Protein AF-A0A6N6T2M0-F1 (afdb_monomer_lite)

pLDDT: mean 79.67, std 12.34, range [48.41, 93.38]

Structure (mmCIF, N/CA/C/O backbone):
data_AF-A0A6N6T2M0-F1
#
_entry.id   AF-A0A6N6T2M0-F1
#
loop_
_atom_site.group_PDB
_atom_site.id
_atom_site.type_symbol
_atom_site.label_atom_id
_atom_site.label_alt_id
_atom_site.label_comp_id
_atom_site.label_asym_id
_atom_site.label_entity_id
_atom_site.label_seq_id
_atom_site.pdbx_PDB_ins_code
_atom_site.Cartn_x
_atom_site.Cartn_y
_atom_site.Cartn_z
_atom_site.occupancy
_atom_site.B_iso_or_equiv
_atom_site.auth_seq_id
_atom_site.auth_comp_id
_atom_site.auth_asym_id
_atom_site.auth_atom_id
_atom_site.pdbx_PDB_model_num
ATOM 1 N N . MET A 1 1 ? -11.519 -4.037 19.386 1.00 55.66 1 MET A N 1
ATOM 2 C CA . MET A 1 1 ? -10.246 -4.281 18.680 1.00 55.66 1 MET A CA 1
ATOM 3 C C . MET A 1 1 ? -10.571 -5.171 17.502 1.00 55.66 1 MET A C 1
ATOM 5 O O . MET A 1 1 ? -11.220 -6.184 17.720 1.00 55.66 1 MET A O 1
ATOM 9 N N . ILE A 1 2 ? -10.252 -4.751 16.278 1.00 59.50 2 ILE A N 1
ATOM 10 C CA . ILE A 1 2 ? -10.442 -5.606 15.101 1.00 59.50 2 ILE A CA 1
ATOM 11 C C . ILE A 1 2 ? -9.438 -6.758 15.201 1.00 59.50 2 ILE A C 1
ATOM 13 O O . ILE A 1 2 ? -8.278 -6.527 15.539 1.00 59.50 2 ILE A O 1
ATOM 17 N N . ASP A 1 3 ? -9.907 -7.978 14.953 1.00 83.12 3 ASP A N 1
ATOM 18 C CA . ASP A 1 3 ? -9.072 -9.175 14.887 1.00 83.12 3 ASP A CA 1
ATOM 19 C C . ASP A 1 3 ? -8.009 -9.014 13.783 1.00 83.12 3 ASP A C 1
ATOM 21 O O . ASP A 1 3 ? -8.299 -8.501 12.697 1.00 83.12 3 ASP A O 1
ATOM 25 N N . GLU A 1 4 ? -6.767 -9.414 14.047 1.00 76.06 4 GLU A N 1
ATOM 26 C CA . GLU A 1 4 ? -5.632 -9.207 13.136 1.00 76.06 4 GLU A CA 1
ATOM 27 C C . GLU A 1 4 ? -5.882 -9.854 11.760 1.00 76.06 4 GLU A C 1
ATOM 29 O O . GLU A 1 4 ? -5.492 -9.329 10.710 1.00 76.06 4 GLU A O 1
ATOM 34 N N . GLN A 1 5 ? -6.640 -10.954 11.752 1.00 81.12 5 GLN A N 1
ATOM 35 C CA . GLN A 1 5 ? -7.040 -11.663 10.546 1.00 81.12 5 GLN A CA 1
ATOM 36 C C . GLN A 1 5 ? -8.080 -10.872 9.733 1.00 81.12 5 GLN A C 1
ATOM 38 O O . GLN A 1 5 ? -7.972 -10.770 8.507 1.00 81.12 5 GLN A O 1
ATOM 43 N N . ALA A 1 6 ? -9.033 -10.224 10.409 1.00 83.56 6 ALA A N 1
ATOM 44 C CA . ALA A 1 6 ? -10.023 -9.352 9.779 1.00 83.56 6 ALA A CA 1
ATOM 45 C C . ALA A 1 6 ? -9.377 -8.081 9.202 1.00 83.56 6 ALA A C 1
ATOM 47 O O . ALA A 1 6 ? -9.729 -7.653 8.100 1.00 83.56 6 ALA A O 1
ATOM 48 N N . ALA A 1 7 ? -8.382 -7.515 9.894 1.00 82.69 7 ALA A N 1
ATOM 49 C CA . ALA A 1 7 ? -7.631 -6.367 9.395 1.00 82.69 7 ALA A CA 1
ATOM 50 C C . ALA A 1 7 ? -6.864 -6.698 8.106 1.00 82.69 7 ALA A C 1
ATOM 52 O O . ALA A 1 7 ? -6.863 -5.907 7.157 1.00 82.69 7 ALA A O 1
ATOM 53 N N . ARG A 1 8 ? -6.263 -7.892 8.034 1.00 85.44 8 ARG A N 1
ATOM 54 C CA . ARG A 1 8 ? -5.551 -8.353 6.837 1.00 85.44 8 ARG A CA 1
ATOM 55 C C . ARG A 1 8 ? -6.492 -8.677 5.676 1.00 85.44 8 ARG A C 1
ATOM 57 O O . ARG A 1 8 ? -6.169 -8.325 4.543 1.00 85.44 8 ARG A O 1
ATOM 64 N N . ALA A 1 9 ? -7.658 -9.269 5.941 1.00 86.31 9 ALA A N 1
ATOM 65 C CA . ALA A 1 9 ? -8.682 -9.512 4.922 1.00 86.31 9 ALA A CA 1
ATOM 66 C C . ALA A 1 9 ? -9.228 -8.199 4.332 1.00 86.31 9 ALA A C 1
ATOM 68 O O . ALA A 1 9 ? -9.297 -8.045 3.111 1.00 86.31 9 ALA A O 1
ATOM 69 N N . ALA A 1 10 ? -9.537 -7.219 5.188 1.00 84.50 10 ALA A N 1
ATOM 70 C CA . ALA A 1 10 ? -9.961 -5.890 4.756 1.00 84.50 10 ALA A CA 1
ATOM 71 C C . ALA A 1 10 ? -8.876 -5.198 3.919 1.00 84.50 10 ALA A C 1
ATOM 73 O O . ALA A 1 10 ? -9.165 -4.658 2.853 1.00 84.50 10 ALA A O 1
ATOM 74 N N . ALA A 1 11 ? -7.616 -5.266 4.360 1.00 85.25 11 ALA A N 1
ATOM 75 C CA . ALA A 1 11 ? -6.496 -4.709 3.617 1.00 85.25 11 ALA A CA 1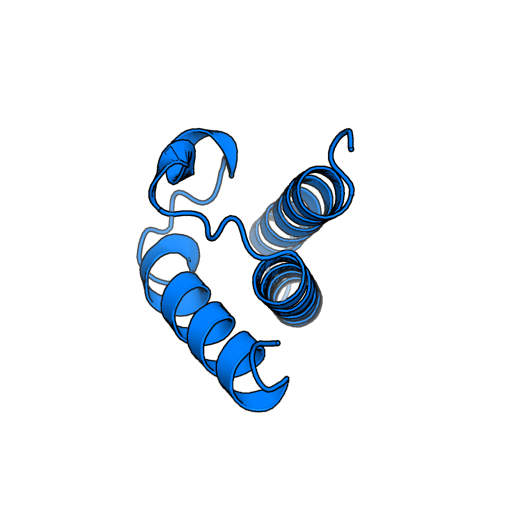
ATOM 76 C C . ALA A 1 11 ? -6.350 -5.344 2.225 1.00 85.25 11 ALA A C 1
ATOM 78 O O . ALA A 1 11 ? -6.192 -4.620 1.247 1.00 85.25 11 ALA A O 1
ATOM 79 N N . TRP A 1 12 ? -6.474 -6.667 2.107 1.00 85.69 12 TRP A N 1
ATOM 80 C CA . TRP A 1 12 ? -6.461 -7.356 0.812 1.00 85.69 12 TRP A CA 1
ATOM 81 C C . TRP A 1 12 ? -7.587 -6.895 -0.111 1.00 85.69 12 TRP A C 1
ATOM 83 O O . TRP A 1 12 ? -7.344 -6.605 -1.279 1.00 85.69 12 TRP A O 1
ATOM 93 N N . HIS A 1 13 ? -8.804 -6.778 0.417 1.00 85.44 13 HIS A N 1
ATOM 94 C CA . HIS A 1 13 ? -9.954 -6.336 -0.366 1.00 85.44 13 HIS A CA 1
ATOM 95 C C . HIS A 1 13 ? -9.781 -4.898 -0.879 1.00 85.44 13 HIS A C 1
ATOM 97 O O . HIS A 1 13 ? -10.118 -4.592 -2.021 1.00 85.44 13 HIS A O 1
ATOM 103 N N . ILE A 1 14 ? -9.227 -4.003 -0.054 1.00 82.50 14 ILE A N 1
ATOM 104 C CA . ILE A 1 14 ? -8.910 -2.632 -0.473 1.00 82.50 14 ILE A CA 1
ATOM 105 C C . ILE A 1 14 ? -7.775 -2.658 -1.506 1.00 82.50 14 ILE A C 1
ATOM 107 O O . ILE A 1 14 ? -7.881 -1.980 -2.526 1.00 82.50 14 ILE A O 1
ATOM 111 N N . PHE A 1 15 ? -6.724 -3.455 -1.268 1.00 81.62 15 PHE A N 1
ATOM 112 C CA . PHE A 1 15 ? -5.594 -3.629 -2.182 1.00 81.62 15 PHE A CA 1
ATOM 113 C C . PHE A 1 15 ? -6.059 -4.031 -3.590 1.00 81.62 15 PHE A C 1
ATOM 115 O O . PHE A 1 15 ? -5.779 -3.348 -4.573 1.00 81.62 15 PHE A O 1
ATOM 122 N N . ASP A 1 16 ? -6.827 -5.109 -3.692 1.00 83.88 16 ASP A N 1
ATOM 123 C CA . ASP A 1 16 ? -7.268 -5.657 -4.973 1.00 83.88 16 ASP A CA 1
ATOM 124 C C . ASP A 1 16 ? -8.211 -4.696 -5.723 1.00 83.88 16 ASP A C 1
ATOM 126 O O . ASP A 1 16 ? -8.026 -4.416 -6.913 1.00 83.88 16 ASP A O 1
ATOM 130 N N . ARG A 1 17 ? -9.156 -4.090 -4.989 1.00 77.50 17 ARG A N 1
ATOM 131 C CA . ARG A 1 17 ? -10.156 -3.176 -5.550 1.00 77.50 17 ARG A CA 1
ATOM 132 C C . ARG A 1 17 ? -9.571 -1.851 -6.030 1.00 77.50 17 ARG A C 1
ATOM 134 O O . ARG A 1 17 ? -10.001 -1.343 -7.058 1.00 77.50 17 ARG A O 1
ATOM 141 N N . HIS A 1 18 ? -8.646 -1.268 -5.271 1.00 73.94 18 HIS A N 1
ATOM 142 C CA . HIS A 1 18 ? -8.196 0.110 -5.497 1.00 73.94 18 HIS A CA 1
ATOM 143 C C . HIS A 1 18 ? -6.779 0.222 -6.049 1.00 73.94 18 HIS A C 1
ATOM 145 O O . HIS A 1 18 ? -6.429 1.256 -6.611 1.00 73.94 18 HIS A O 1
ATOM 151 N N . PHE A 1 19 ? -5.958 -0.812 -5.886 1.00 71.19 19 PHE A N 1
ATOM 152 C CA . PHE A 1 19 ? -4.540 -0.743 -6.226 1.00 71.19 19 PHE A CA 1
ATOM 153 C C . PHE A 1 19 ? -4.167 -1.695 -7.357 1.00 71.19 19 PHE A C 1
ATOM 155 O O . PHE A 1 19 ? -3.398 -1.307 -8.230 1.00 71.19 19 PHE A O 1
ATOM 162 N N . ARG A 1 20 ? -4.741 -2.902 -7.402 1.00 65.69 20 ARG A N 1
ATOM 163 C CA . ARG A 1 20 ? -4.427 -3.885 -8.450 1.00 65.69 20 ARG A CA 1
ATOM 164 C C . ARG A 1 20 ? -5.156 -3.626 -9.773 1.00 65.69 20 ARG A C 1
ATOM 166 O O . ARG A 1 20 ? -4.571 -3.822 -10.832 1.00 65.69 20 ARG A O 1
ATOM 173 N N . SER A 1 21 ? -6.413 -3.183 -9.717 1.00 55.62 21 SER A N 1
ATOM 174 C CA . SER A 1 21 ? -7.285 -3.137 -10.904 1.00 55.62 21 SER A CA 1
ATOM 175 C C . SER A 1 21 ? -7.183 -1.860 -11.747 1.00 55.62 21 SER A C 1
ATOM 177 O O . SER A 1 21 ? -7.457 -1.912 -12.941 1.00 55.62 21 SER A O 1
ATOM 179 N N . ASP A 1 22 ? -6.795 -0.716 -11.174 1.00 55.16 22 ASP A N 1
ATOM 180 C CA . ASP A 1 22 ? -6.978 0.578 -11.858 1.00 55.16 22 ASP A CA 1
ATOM 181 C C . ASP A 1 22 ? -5.732 1.088 -12.610 1.00 55.16 22 ASP A C 1
ATOM 183 O O . ASP A 1 22 ? -5.804 2.078 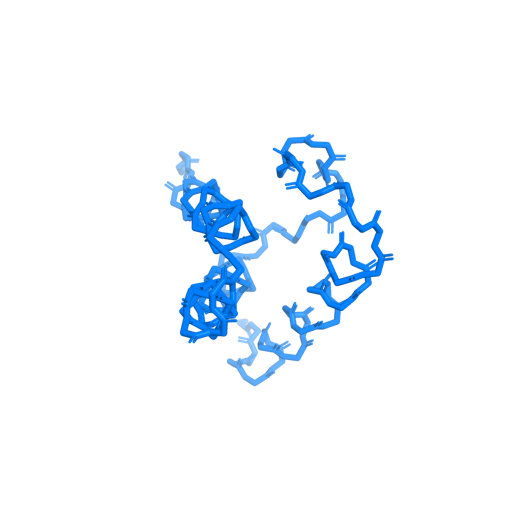-13.338 1.00 55.16 22 ASP A O 1
ATOM 187 N N . GLY A 1 23 ? -4.555 0.469 -12.424 1.00 53.56 23 GLY A N 1
ATOM 188 C CA . GLY A 1 23 ? -3.288 0.847 -13.087 1.00 53.56 23 GLY A CA 1
ATOM 189 C C . GLY A 1 23 ? -2.777 2.282 -12.819 1.00 53.56 23 GLY A C 1
ATOM 190 O O . GLY A 1 23 ? -1.630 2.611 -13.130 1.00 53.56 23 GLY A O 1
ATOM 191 N N . LYS A 1 24 ? -3.601 3.142 -12.209 1.00 53.16 24 LYS A N 1
ATOM 192 C CA . LYS A 1 24 ? -3.384 4.561 -11.896 1.00 53.16 24 LYS A CA 1
ATOM 193 C C . LYS A 1 24 ? -3.088 4.716 -10.413 1.00 53.16 24 LYS A C 1
ATOM 195 O O . LYS A 1 24 ? -3.847 5.268 -9.623 1.00 53.16 24 LYS A O 1
ATOM 200 N N . LEU A 1 25 ? -1.955 4.158 -10.037 1.00 55.97 25 LEU A N 1
ATOM 201 C CA . LEU A 1 25 ? -1.546 3.959 -8.661 1.00 55.97 25 LEU A CA 1
ATOM 202 C C . LEU A 1 25 ? -0.571 5.071 -8.260 1.00 55.97 25 LEU A C 1
ATOM 204 O O . LEU A 1 25 ? 0.603 4.809 -8.025 1.00 55.97 25 LEU A O 1
ATOM 208 N N . ASP A 1 26 ? -1.023 6.328 -8.264 1.00 57.03 26 ASP A N 1
ATOM 209 C CA . ASP A 1 26 ? -0.097 7.443 -8.020 1.00 57.03 26 ASP A CA 1
ATOM 210 C C . ASP A 1 26 ? -0.292 8.134 -6.658 1.00 57.03 26 ASP A C 1
ATOM 212 O O . ASP A 1 26 ? 0.672 8.722 -6.164 1.00 57.03 26 ASP A O 1
ATOM 216 N N . LYS A 1 27 ? -1.462 8.079 -5.987 1.00 59.19 27 LYS A N 1
ATOM 217 C CA . LYS A 1 27 ? -1.660 8.838 -4.724 1.00 59.19 27 LYS A CA 1
ATOM 218 C C . LYS A 1 27 ? -2.670 8.223 -3.740 1.00 59.19 27 LYS A C 1
ATOM 220 O O . LYS A 1 27 ? -3.870 8.257 -3.994 1.00 59.19 27 LYS A O 1
ATOM 225 N N . VAL A 1 28 ? -2.209 7.845 -2.536 1.00 61.72 28 VAL A N 1
ATOM 226 C CA . VAL A 1 28 ? -3.060 7.581 -1.344 1.00 61.72 28 VAL A CA 1
ATOM 227 C C . VAL A 1 28 ? -4.007 8.756 -1.077 1.00 61.72 28 VAL A C 1
ATOM 229 O O . VAL A 1 28 ? -5.154 8.555 -0.698 1.00 61.72 28 VAL A O 1
ATOM 232 N N . GLY A 1 29 ? -3.563 9.991 -1.341 1.00 59.56 29 GLY A N 1
ATOM 233 C CA . GLY A 1 29 ? -4.388 11.193 -1.185 1.00 59.56 29 GLY A CA 1
ATOM 234 C C . GLY A 1 29 ? -5.644 11.228 -2.067 1.00 59.56 29 GLY A C 1
ATOM 235 O O . GLY A 1 29 ? -6.617 11.869 -1.688 1.00 59.56 29 GLY A O 1
ATOM 236 N N . MET A 1 30 ? -5.667 10.517 -3.203 1.00 63.06 30 MET A N 1
ATOM 237 C CA . MET A 1 30 ? -6.870 10.404 -4.045 1.00 63.06 30 MET A CA 1
ATOM 238 C C . MET A 1 30 ? -7.860 9.364 -3.513 1.00 63.06 30 MET A C 1
ATOM 240 O O . MET A 1 30 ? -9.046 9.437 -3.814 1.00 63.06 30 MET A O 1
ATOM 244 N N . LEU A 1 31 ? -7.397 8.442 -2.666 1.00 66.06 31 LEU A N 1
ATOM 245 C CA . LEU A 1 31 ? -8.237 7.452 -1.998 1.00 66.06 31 LEU A CA 1
ATOM 246 C C . LEU A 1 31 ? -8.897 7.992 -0.723 1.00 66.06 31 LEU A C 1
ATOM 248 O O . LEU A 1 31 ? -9.570 7.223 -0.054 1.00 66.06 31 LEU A O 1
ATOM 252 N N . GLY A 1 32 ? -8.727 9.279 -0.389 1.00 65.62 32 GLY A N 1
ATOM 253 C CA . GLY A 1 32 ? -9.182 9.964 0.833 1.00 65.62 32 GLY A CA 1
ATOM 254 C C . GLY A 1 32 ? -10.246 9.255 1.687 1.00 65.62 32 GLY A C 1
ATOM 255 O O . GLY A 1 32 ? -9.953 8.860 2.812 1.00 65.62 32 GLY A O 1
ATOM 256 N N . SER A 1 33 ? -11.470 9.089 1.173 1.00 65.44 33 SER A N 1
ATOM 257 C CA . SER A 1 33 ? -12.601 8.460 1.884 1.00 65.44 33 SER A CA 1
ATOM 258 C C . SER A 1 33 ? -12.691 6.932 1.760 1.00 65.44 33 SER A C 1
ATOM 260 O O . SER A 1 33 ? -13.390 6.302 2.549 1.00 65.44 33 SER A O 1
ATOM 262 N N . ALA A 1 34 ? -12.005 6.334 0.787 1.00 67.06 34 ALA A N 1
ATOM 263 C CA . ALA A 1 34 ? -11.926 4.889 0.575 1.00 67.06 34 ALA A CA 1
ATOM 264 C C . ALA A 1 34 ? -10.878 4.213 1.475 1.00 67.06 34 ALA A C 1
ATOM 266 O O . ALA A 1 34 ? -10.898 2.992 1.638 1.00 67.06 34 ALA A O 1
ATOM 267 N N . LEU A 1 35 ? -9.958 4.987 2.062 1.00 73.25 35 LEU A N 1
ATOM 268 C CA . LEU A 1 35 ? -8.965 4.451 2.984 1.00 73.25 35 LEU A CA 1
ATOM 269 C C . LEU A 1 35 ? -9.544 4.242 4.390 1.00 73.25 35 LEU A C 1
ATOM 271 O O . LEU A 1 35 ? -10.225 5.118 4.930 1.00 73.25 35 LEU A O 1
ATOM 275 N N . PRO A 1 36 ? -9.238 3.100 5.021 1.00 78.31 36 PRO A N 1
ATOM 276 C CA . PRO A 1 36 ? -9.677 2.803 6.371 1.00 78.31 36 PRO A CA 1
ATOM 277 C C . PRO A 1 36 ? -8.975 3.736 7.363 1.00 78.31 36 PRO A C 1
ATOM 279 O O . PRO A 1 36 ? -7.787 4.017 7.235 1.00 78.31 36 PRO A O 1
ATOM 282 N N . ARG A 1 37 ? -9.707 4.193 8.385 1.00 79.62 37 ARG A N 1
ATOM 283 C CA . ARG A 1 37 ? -9.144 4.987 9.496 1.00 79.62 37 ARG A CA 1
ATOM 284 C C . ARG A 1 37 ? -8.473 4.130 10.569 1.00 79.62 37 ARG A C 1
ATOM 286 O O . ARG A 1 37 ? -7.777 4.656 11.428 1.00 79.62 37 ARG A O 1
ATOM 293 N N . ASP A 1 38 ? -8.711 2.822 10.539 1.00 86.38 38 ASP A N 1
ATOM 294 C CA . ASP A 1 38 ? -8.156 1.894 11.514 1.00 86.38 38 ASP A CA 1
ATOM 295 C C . ASP A 1 38 ? -6.662 1.651 11.243 1.00 86.38 38 ASP A C 1
ATOM 297 O O . ASP A 1 38 ? -6.266 1.194 10.164 1.00 86.38 38 ASP A O 1
ATOM 301 N N . ALA A 1 39 ? -5.830 1.939 12.245 1.00 85.94 39 ALA A N 1
ATOM 302 C CA . ALA A 1 39 ? -4.382 1.797 12.158 1.00 85.94 39 ALA A CA 1
ATOM 303 C C . ALA A 1 39 ? -3.930 0.348 11.898 1.00 85.94 39 ALA A C 1
ATOM 305 O O . ALA A 1 39 ? -2.930 0.146 11.209 1.00 85.94 39 ALA A O 1
ATOM 306 N N . ALA A 1 40 ? -4.646 -0.666 12.395 1.00 87.81 40 ALA A N 1
ATOM 307 C CA . ALA A 1 40 ? -4.320 -2.071 12.147 1.00 87.81 40 ALA A CA 1
ATOM 308 C C . ALA A 1 40 ? -4.553 -2.449 10.676 1.00 87.81 40 ALA A C 1
ATOM 310 O O . ALA A 1 40 ? -3.730 -3.142 10.067 1.00 87.81 40 ALA A O 1
ATOM 311 N N . VAL A 1 41 ? -5.629 -1.934 10.071 1.00 86.94 41 VAL A N 1
ATOM 312 C CA . VAL A 1 41 ? -5.910 -2.136 8.641 1.00 86.94 41 V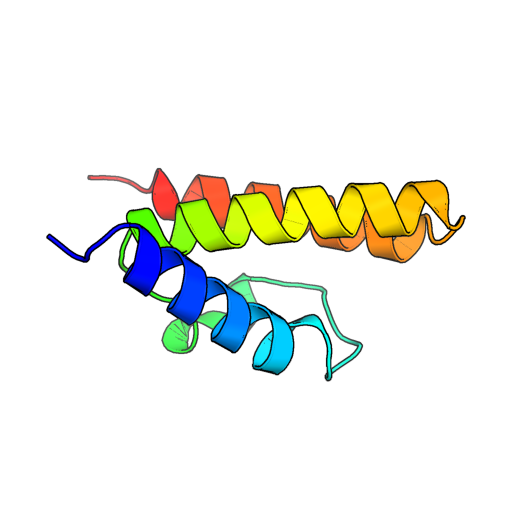AL A CA 1
ATOM 313 C C . VAL A 1 41 ? -4.887 -1.388 7.787 1.00 86.94 41 VAL A C 1
ATOM 315 O O . VAL A 1 41 ? -4.349 -1.960 6.843 1.00 86.94 41 VAL A O 1
ATOM 318 N N . LEU A 1 42 ? -4.542 -0.146 8.144 1.00 87.94 42 LEU A N 1
ATOM 319 C CA . LEU A 1 42 ? -3.519 0.634 7.436 1.00 87.94 42 LEU A CA 1
ATOM 320 C C . LEU A 1 42 ? -2.132 -0.024 7.490 1.00 87.94 42 LEU A C 1
ATOM 322 O O . LEU A 1 42 ? -1.445 -0.084 6.470 1.00 87.94 42 LEU A O 1
ATOM 326 N N . ARG A 1 43 ? -1.731 -0.573 8.645 1.00 89.69 43 ARG A N 1
ATOM 327 C CA . ARG A 1 43 ? -0.480 -1.341 8.792 1.00 89.69 43 ARG A CA 1
ATOM 328 C C . ARG A 1 43 ? -0.497 -2.624 7.966 1.00 89.69 43 ARG A C 1
ATOM 330 O O . ARG A 1 43 ? 0.492 -2.947 7.310 1.00 89.69 43 ARG A O 1
ATOM 337 N N . SER A 1 44 ? -1.630 -3.324 7.944 1.00 90.94 44 SER A N 1
ATOM 338 C CA . SER A 1 44 ? -1.812 -4.513 7.104 1.00 90.94 44 SER A CA 1
ATOM 339 C C . SER A 1 44 ? -1.705 -4.168 5.616 1.00 90.94 44 SER A C 1
ATOM 341 O O . SER A 1 44 ? -1.027 -4.869 4.864 1.00 90.94 44 SER A O 1
ATOM 343 N N . LEU A 1 45 ? -2.299 -3.047 5.199 1.00 87.94 45 LEU A N 1
ATOM 344 C CA . LEU A 1 45 ? -2.240 -2.543 3.829 1.00 87.94 45 LEU A CA 1
ATOM 345 C C . LEU A 1 45 ? -0.813 -2.132 3.445 1.00 87.94 45 LEU A C 1
ATOM 347 O O . LEU A 1 45 ? -0.335 -2.493 2.372 1.00 87.94 45 LEU A O 1
ATOM 351 N N . GLN A 1 46 ? -0.096 -1.448 4.341 1.00 91.31 46 GLN A N 1
ATOM 352 C CA . GLN A 1 46 ? 1.318 -1.119 4.165 1.00 91.31 46 GLN A CA 1
ATOM 353 C C . GLN A 1 46 ? 2.158 -2.383 3.926 1.00 91.31 46 GLN A C 1
ATOM 355 O O . GLN A 1 46 ? 2.978 -2.403 3.006 1.00 91.31 46 GLN A O 1
ATOM 360 N N . ALA A 1 47 ? 1.970 -3.425 4.741 1.00 91.81 47 ALA A N 1
ATOM 361 C CA . ALA A 1 47 ? 2.714 -4.674 4.609 1.00 91.81 47 ALA A CA 1
ATOM 362 C C . ALA A 1 47 ? 2.461 -5.345 3.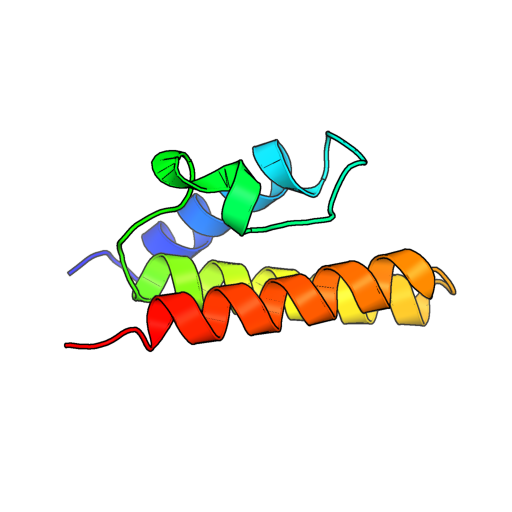250 1.00 91.81 47 ALA A C 1
ATOM 364 O O . ALA A 1 47 ? 3.418 -5.740 2.585 1.00 91.81 47 ALA A O 1
ATOM 365 N N . LEU A 1 48 ? 1.199 -5.393 2.804 1.00 89.62 48 LEU A N 1
ATOM 366 C CA . LEU A 1 48 ? 0.831 -5.910 1.481 1.00 89.62 48 LEU A CA 1
ATOM 367 C C . LEU A 1 48 ? 1.499 -5.121 0.352 1.00 89.62 48 LEU A C 1
ATOM 369 O O . LEU A 1 48 ? 2.075 -5.713 -0.556 1.00 89.62 48 LEU A O 1
ATOM 373 N N . CYS A 1 49 ? 1.500 -3.790 0.434 1.00 88.62 49 CYS A N 1
ATOM 374 C CA . CYS A 1 49 ? 2.131 -2.951 -0.584 1.00 88.62 49 CYS A CA 1
ATOM 375 C C . CYS A 1 49 ? 3.645 -3.185 -0.664 1.00 88.62 49 CYS A C 1
ATOM 377 O O . CYS A 1 49 ? 4.196 -3.235 -1.757 1.00 88.62 49 CYS A O 1
ATOM 379 N N . LEU A 1 50 ? 4.328 -3.377 0.471 1.00 91.81 50 LEU A N 1
ATOM 380 C CA . LEU A 1 50 ? 5.759 -3.703 0.4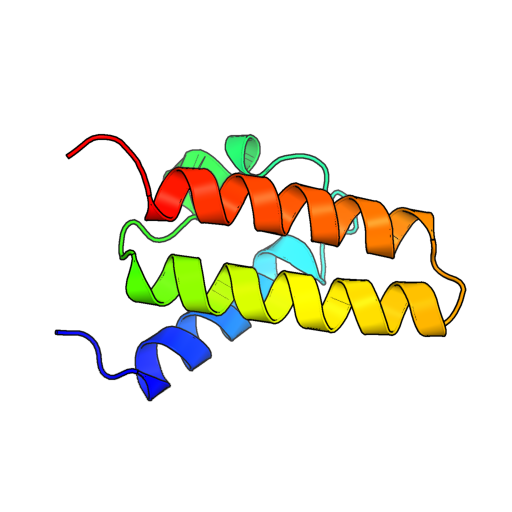87 1.00 91.81 50 LEU A CA 1
ATOM 381 C C . LEU A 1 50 ? 6.052 -5.093 -0.084 1.00 91.81 50 LEU A C 1
ATOM 383 O O . LEU A 1 50 ? 7.067 -5.273 -0.754 1.00 91.81 50 LEU A O 1
ATOM 387 N N . GLU A 1 51 ? 5.195 -6.072 0.196 1.00 92.62 51 GLU A N 1
ATOM 388 C CA . GLU A 1 51 ? 5.313 -7.427 -0.343 1.00 92.62 51 GLU A CA 1
ATOM 389 C C . GLU A 1 51 ? 5.168 -7.415 -1.870 1.00 92.62 51 GLU A C 1
ATOM 391 O O . GLU A 1 51 ? 6.052 -7.894 -2.581 1.00 92.62 51 GLU A O 1
ATOM 396 N N . GLN A 1 52 ? 4.123 -6.756 -2.374 1.00 88.62 52 GLN A N 1
ATOM 397 C CA . GLN A 1 52 ? 3.880 -6.587 -3.807 1.00 88.62 52 GLN A CA 1
ATOM 398 C C . GLN A 1 52 ? 4.974 -5.747 -4.481 1.00 88.62 52 GLN A C 1
ATOM 400 O O . GLN A 1 52 ? 5.425 -6.086 -5.571 1.00 88.62 52 GLN A O 1
ATOM 405 N N . ALA A 1 53 ? 5.491 -4.711 -3.810 1.00 90.00 53 ALA A N 1
ATOM 406 C CA . ALA A 1 53 ? 6.620 -3.931 -4.315 1.00 90.00 53 ALA A CA 1
ATOM 407 C C . ALA A 1 53 ? 7.857 -4.807 -4.545 1.00 90.00 53 ALA A C 1
ATOM 409 O O . ALA A 1 53 ? 8.514 -4.689 -5.577 1.00 90.00 53 ALA A O 1
ATOM 410 N N . ARG A 1 54 ? 8.180 -5.704 -3.601 1.00 92.38 54 ARG A N 1
ATOM 411 C CA . ARG A 1 54 ? 9.308 -6.635 -3.756 1.00 92.38 54 ARG A CA 1
ATOM 412 C C . ARG A 1 54 ? 9.078 -7.610 -4.904 1.00 92.38 54 ARG A C 1
ATOM 414 O O . ARG A 1 54 ? 10.002 -7.814 -5.682 1.00 92.38 54 ARG A O 1
ATOM 421 N N . GLN A 1 55 ? 7.873 -8.168 -5.024 1.00 90.88 55 GLN A N 1
ATOM 422 C CA . GLN A 1 55 ? 7.521 -9.074 -6.122 1.00 90.88 55 GLN A CA 1
ATOM 423 C C . GLN A 1 55 ? 7.651 -8.374 -7.483 1.00 90.88 55 GLN A C 1
ATOM 425 O O . GLN A 1 55 ? 8.302 -8.900 -8.381 1.00 90.88 55 GLN A O 1
ATOM 430 N N . ALA A 1 56 ? 7.139 -7.146 -7.607 1.00 87.81 56 ALA A N 1
ATOM 431 C CA . ALA A 1 56 ? 7.271 -6.334 -8.814 1.00 87.81 56 ALA A CA 1
ATOM 432 C C . ALA A 1 56 ? 8.743 -6.044 -9.156 1.00 87.81 56 ALA A C 1
ATOM 434 O O . ALA A 1 56 ? 9.160 -6.205 -10.300 1.00 87.81 56 ALA A O 1
ATOM 435 N N . LEU A 1 57 ? 9.565 -5.676 -8.165 1.00 89.69 57 LEU A N 1
ATOM 436 C CA . LEU A 1 57 ? 11.001 -5.456 -8.376 1.00 89.69 57 LEU A CA 1
ATOM 437 C C . LEU A 1 57 ? 11.729 -6.730 -8.824 1.00 89.69 57 LEU A C 1
ATOM 439 O O . LEU A 1 57 ? 12.578 -6.651 -9.708 1.00 89.69 57 LEU A O 1
ATOM 443 N N . GLN A 1 58 ? 11.395 -7.885 -8.243 1.00 93.38 58 GLN A N 1
ATOM 444 C CA . GLN A 1 58 ? 11.961 -9.183 -8.629 1.00 93.38 58 GLN A CA 1
ATOM 445 C C . GLN A 1 58 ? 11.549 -9.597 -10.047 1.00 93.38 58 GLN A C 1
ATOM 447 O O . GLN A 1 58 ? 12.350 -10.190 -10.761 1.00 93.38 58 GLN A O 1
ATOM 452 N N . ALA A 1 59 ? 10.338 -9.235 -10.472 1.00 91.31 59 ALA A N 1
ATOM 453 C CA . ALA A 1 59 ? 9.843 -9.453 -11.829 1.00 91.31 59 ALA A CA 1
ATOM 454 C C . ALA A 1 59 ? 10.390 -8.441 -12.862 1.00 91.31 59 ALA A C 1
ATOM 456 O O . ALA A 1 59 ? 10.033 -8.508 -14.034 1.00 91.31 59 ALA A O 1
ATOM 457 N N . GLY A 1 60 ? 11.236 -7.484 -12.455 1.00 90.62 60 GLY A N 1
ATOM 458 C CA . GLY A 1 60 ? 11.765 -6.433 -13.336 1.00 90.62 60 GLY A CA 1
ATOM 459 C C . GLY A 1 60 ? 10.816 -5.246 -13.555 1.00 90.62 60 GLY A C 1
ATOM 460 O O . GLY A 1 60 ? 11.132 -4.319 -14.302 1.00 90.62 60 GLY A O 1
ATOM 461 N N . HIS A 1 61 ? 9.668 -5.206 -12.875 1.00 87.56 61 HIS A N 1
ATOM 462 C CA . HIS A 1 61 ? 8.705 -4.105 -12.935 1.00 87.56 61 HIS A CA 1
ATOM 463 C C . HIS A 1 61 ? 9.117 -2.963 -11.989 1.00 87.56 61 HIS A C 1
ATOM 465 O O . HIS A 1 61 ? 8.465 -2.665 -10.984 1.00 87.56 61 HIS A O 1
ATOM 471 N N . HIS A 1 62 ? 10.227 -2.288 -12.298 1.00 86.88 62 HIS A N 1
ATOM 472 C CA . HIS A 1 62 ? 10.814 -1.277 -11.410 1.00 86.88 62 HIS A CA 1
ATOM 473 C C . HIS A 1 62 ? 9.894 -0.086 -11.105 1.00 86.88 62 HIS A C 1
ATOM 475 O O . HIS A 1 62 ? 9.886 0.410 -9.976 1.00 86.88 62 HIS A O 1
ATOM 481 N N . THR A 1 63 ? 9.111 0.367 -12.085 1.00 86.44 63 THR A N 1
ATOM 482 C CA . THR A 1 63 ? 8.163 1.480 -11.919 1.00 86.44 63 THR A CA 1
ATOM 483 C C . THR A 1 63 ? 7.049 1.118 -10.940 1.00 86.44 63 THR A C 1
ATOM 485 O O . THR A 1 63 ? 6.737 1.895 -10.040 1.00 86.44 63 THR A O 1
ATOM 488 N N . GLU A 1 64 ? 6.487 -0.081 -11.075 1.00 83.25 64 GLU A N 1
ATOM 489 C CA . GLU A 1 64 ? 5.435 -0.596 -10.197 1.00 83.25 64 GLU A CA 1
ATOM 490 C C . GLU A 1 64 ? 5.960 -0.818 -8.775 1.00 83.25 64 GLU A C 1
ATOM 492 O O . GLU A 1 64 ? 5.356 -0.356 -7.806 1.00 83.25 64 GLU A O 1
ATOM 497 N N . GLY A 1 65 ? 7.153 -1.405 -8.649 1.00 86.56 65 GLY A N 1
ATOM 498 C CA . GLY A 1 65 ? 7.825 -1.579 -7.365 1.00 86.56 65 GLY A CA 1
ATOM 499 C C . GLY A 1 65 ? 8.068 -0.262 -6.622 1.00 86.56 65 GLY A C 1
ATOM 500 O O . GLY A 1 65 ? 7.805 -0.165 -5.422 1.00 86.56 65 GLY A O 1
ATOM 501 N N . ARG A 1 66 ? 8.520 0.786 -7.327 1.00 87.44 66 ARG A N 1
ATOM 502 C CA . ARG A 1 66 ? 8.691 2.126 -6.734 1.00 87.44 66 ARG A CA 1
ATOM 503 C C . ARG A 1 66 ? 7.356 2.732 -6.306 1.00 87.44 66 ARG A C 1
ATOM 505 O O . ARG A 1 66 ? 7.262 3.209 -5.177 1.00 87.44 66 ARG A O 1
ATOM 512 N N . ARG A 1 67 ? 6.327 2.653 -7.156 1.00 84.31 67 ARG A N 1
ATOM 513 C CA . ARG A 1 67 ? 4.974 3.150 -6.847 1.00 84.31 67 ARG A CA 1
ATOM 514 C C . ARG A 1 67 ? 4.401 2.510 -5.586 1.00 84.31 67 ARG A C 1
ATOM 516 O O . ARG A 1 67 ? 3.975 3.219 -4.677 1.00 84.31 67 ARG A O 1
ATOM 523 N N . LEU A 1 68 ? 4.453 1.184 -5.488 1.00 86.06 68 LEU A N 1
ATOM 524 C CA . LEU A 1 68 ? 3.982 0.442 -4.316 1.00 86.06 68 LEU A CA 1
ATOM 525 C C . LEU A 1 68 ? 4.805 0.758 -3.055 1.00 86.06 68 LEU A C 1
ATOM 527 O O . LEU A 1 68 ? 4.254 0.851 -1.956 1.00 86.06 68 LEU A O 1
ATOM 531 N N . GLY A 1 69 ? 6.113 0.991 -3.199 1.00 89.31 69 GLY A N 1
ATOM 532 C CA . GLY A 1 69 ? 6.974 1.440 -2.101 1.00 89.31 69 GLY A CA 1
ATOM 533 C C . GLY A 1 69 ? 6.626 2.843 -1.586 1.00 89.31 69 GLY A C 1
ATOM 534 O O . GLY A 1 69 ? 6.593 3.075 -0.374 1.00 89.31 69 GLY A O 1
ATOM 535 N N . ASP A 1 70 ? 6.323 3.780 -2.484 1.00 88.00 70 ASP A N 1
ATOM 536 C CA . ASP A 1 70 ? 5.885 5.130 -2.114 1.00 88.00 70 ASP A CA 1
ATOM 537 C C . ASP A 1 70 ? 4.498 5.122 -1.473 1.00 88.00 70 ASP A C 1
ATOM 539 O O . ASP A 1 70 ? 4.272 5.806 -0.469 1.00 88.00 70 ASP A O 1
ATOM 543 N N . LEU A 1 71 ? 3.606 4.271 -1.975 1.00 85.25 71 LEU A N 1
ATOM 544 C CA . LEU A 1 71 ? 2.307 4.019 -1.374 1.00 85.25 71 LEU A CA 1
ATOM 545 C C . LEU A 1 71 ? 2.438 3.494 0.063 1.00 85.25 71 LEU A C 1
ATOM 547 O O . LEU A 1 71 ? 1.825 4.040 0.980 1.00 85.25 71 LEU A O 1
ATOM 551 N N . ALA A 1 72 ? 3.292 2.494 0.290 1.00 89.31 72 ALA A N 1
ATOM 552 C CA . ALA A 1 72 ? 3.547 1.963 1.626 1.00 89.31 72 ALA A CA 1
ATOM 553 C C . ALA A 1 72 ? 4.062 3.046 2.591 1.00 89.31 72 ALA A C 1
ATOM 555 O O . ALA A 1 72 ? 3.659 3.090 3.755 1.00 89.31 72 ALA A O 1
ATOM 556 N N . ARG A 1 73 ? 4.912 3.968 2.115 1.00 89.44 73 ARG A N 1
ATOM 557 C CA . ARG A 1 73 ? 5.372 5.113 2.920 1.00 89.44 73 ARG A CA 1
ATOM 558 C C . ARG A 1 73 ? 4.238 6.070 3.285 1.00 89.44 73 ARG A C 1
ATOM 560 O O . ARG A 1 73 ? 4.208 6.556 4.414 1.00 89.44 73 ARG A O 1
ATOM 567 N N . GLN A 1 74 ? 3.318 6.343 2.362 1.00 87.19 74 GLN A N 1
ATOM 568 C CA . GLN A 1 74 ? 2.146 7.188 2.620 1.00 87.19 74 GLN A CA 1
ATOM 569 C C . GLN A 1 74 ? 1.188 6.528 3.627 1.00 87.19 74 GLN A C 1
ATOM 571 O O . GLN A 1 74 ? 0.745 7.188 4.566 1.00 87.19 74 GLN A O 1
ATOM 576 N N . LEU A 1 75 ? 0.939 5.222 3.495 1.00 86.62 75 LEU A N 1
ATOM 577 C CA . LEU A 1 75 ? 0.103 4.449 4.422 1.00 86.62 75 LEU A CA 1
ATOM 578 C C . LEU A 1 75 ? 0.679 4.407 5.836 1.00 86.62 75 LEU A C 1
ATOM 580 O O . LEU A 1 75 ? -0.059 4.589 6.800 1.00 86.62 75 LEU A O 1
ATOM 584 N N . ARG A 1 76 ? 2.002 4.250 5.965 1.00 89.50 76 ARG A N 1
ATOM 585 C CA . ARG A 1 76 ? 2.681 4.338 7.262 1.00 89.50 76 ARG A CA 1
ATOM 586 C C . ARG A 1 76 ? 2.449 5.696 7.925 1.00 89.50 76 ARG A C 1
ATOM 588 O O . ARG A 1 76 ? 2.066 5.746 9.084 1.00 89.50 76 ARG A O 1
ATOM 595 N N . LYS A 1 77 ? 2.639 6.795 7.183 1.00 87.31 77 LYS A N 1
ATOM 596 C CA . LYS A 1 77 ? 2.414 8.154 7.708 1.00 87.31 77 LYS A CA 1
ATOM 597 C C . LYS A 1 77 ? 0.975 8.372 8.179 1.00 87.31 77 LYS A C 1
ATOM 599 O O . LYS A 1 77 ? 0.773 9.094 9.144 1.00 87.31 77 LYS A O 1
ATOM 604 N N . LEU A 1 78 ? -0.003 7.765 7.507 1.00 84.62 78 LEU A N 1
ATOM 605 C CA . LEU A 1 78 ? -1.407 7.807 7.924 1.00 84.62 78 LEU A CA 1
ATOM 606 C C . LEU A 1 78 ? -1.667 6.968 9.175 1.00 84.62 78 LEU A C 1
ATOM 608 O O . LEU A 1 78 ? -2.352 7.436 10.078 1.00 84.62 78 LEU A O 1
ATOM 612 N N . ALA A 1 79 ? -1.111 5.756 9.242 1.00 85.81 79 ALA A N 1
ATOM 613 C CA . ALA A 1 79 ? -1.238 4.886 10.410 1.00 85.81 79 ALA A CA 1
ATOM 614 C C . ALA A 1 79 ? -0.584 5.493 11.664 1.00 85.81 79 ALA A C 1
ATOM 616 O O . ALA A 1 79 ? -1.050 5.253 12.775 1.00 85.81 79 ALA A O 1
ATOM 617 N N . ASP A 1 80 ? 0.481 6.272 11.465 1.00 85.69 80 ASP A N 1
ATOM 618 C CA . ASP A 1 80 ? 1.243 6.963 12.508 1.00 85.69 80 ASP A CA 1
ATOM 619 C C . ASP A 1 80 ? 0.785 8.433 12.712 1.00 85.69 80 ASP A C 1
ATOM 621 O O . ASP A 1 80 ? 1.447 9.174 13.438 1.00 85.69 80 ASP A O 1
ATOM 625 N N . GLY A 1 81 ? -0.303 8.873 12.056 1.00 68.06 81 GLY A N 1
ATOM 626 C CA . GLY A 1 81 ? -0.788 10.265 12.033 1.00 68.06 81 GLY A CA 1
ATOM 627 C C . GLY A 1 81 ? -1.078 10.873 13.420 1.00 68.06 81 GLY A C 1
ATOM 628 O O . GLY A 1 81 ? -1.194 10.134 14.398 1.00 68.06 81 GLY A O 1
ATOM 629 N N . PRO A 1 82 ? -1.166 12.220 13.529 1.00 55.19 82 PRO A N 1
ATOM 630 C CA . PRO A 1 82 ? -1.117 12.922 14.811 1.00 55.19 82 PRO A CA 1
ATOM 631 C C . PRO A 1 82 ? -2.268 12.472 15.714 1.00 55.19 82 PRO A C 1
ATOM 633 O O . PRO A 1 82 ? -3.427 12.519 15.305 1.00 55.19 82 PRO A O 1
ATOM 636 N N . ARG A 1 83 ? -1.909 11.994 16.911 1.00 48.41 83 ARG A N 1
ATOM 637 C CA . ARG A 1 83 ? -2.855 11.670 17.984 1.00 48.41 83 ARG A CA 1
ATOM 638 C C . ARG A 1 83 ? -3.690 12.879 18.376 1.00 48.41 83 ARG A C 1
ATOM 640 O O 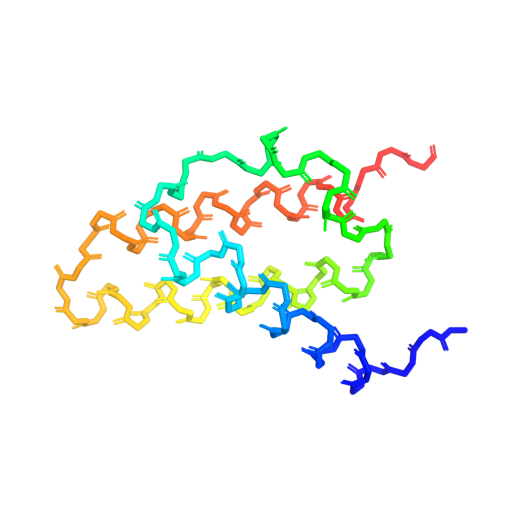. ARG A 1 83 ? -3.107 13.986 18.420 1.00 48.41 83 ARG A O 1
#

Foldseek 3Di:
DDDLVNLLVLLVVLCCVPPVPPVPLADPVVCVPVDDLALSNLLSNLVVLQVVLVVCVVVVVPVSSVSSNVVSVVSNCSSVDDD

Secondary structure (DSSP, 8-state):
---HHHHHHHHHHHHIIIIISSS----GGGGTTTS---HHHHHHHHHHHHHHHHHHHHTT-HHHHHHHHHHHHHHHHHHT---

Sequence (83 aa):
MIDEQAARAAAWHIFDRHFRSDGKLDKVGMLGSALPRDAAVLRSLQALCLEQARQALQAGHHTEGRRLGDLARQLRKLADGPR

Radius of gyration: 12.25 Å; chains: 1; bounding box: 25×25×32 Å